Protein AF-A0A426RG51-F1 (afdb_monomer_lite)

Sequence (145 aa):
MEKRKGIGLIFTIIALVLGVIFYLKIDYPENFVGYFKKSYYGQFGPLAICLELLLAAIYLFVGHKKSNFALALFAFTALADIFFNLAGIFISGVPTFAMVLFFLCAIVSLWIAFSNAFNLGRITLLWAIISFILGNAIEFYFSYF

Secondary structure (DSSP, 8-state):
-HHHHHHHHHHHHHHHHHHHHHHTTPPPPSSGGGGGSHHHHGGGHHHHHHHHHHHHHHHHHHT-TTHHHHHHHHHHHHHHHHHHHHTTSS--SS-HHHHHHHHHHHHHHHHHHHHTTT-S-PPPHHHHHHHHHHHHHHHHHHHH-

Structure (mmCIF, N/CA/C/O backbone):
data_AF-A0A426RG51-F1
#
_entry.id   AF-A0A426RG51-F1
#
loop_
_atom_site.group_PDB
_atom_site.id
_atom_site.type_symbol
_atom_site.label_atom_id
_atom_site.label_alt_id
_atom_site.label_comp_id
_atom_site.label_asym_id
_atom_site.label_entity_id
_atom_site.label_seq_id
_atom_site.pdbx_PDB_ins_code
_atom_site.Cartn_x
_atom_site.Cartn_y
_atom_site.Cartn_z
_atom_site.occupancy
_atom_site.B_iso_or_equiv
_atom_site.auth_seq_id
_atom_site.auth_comp_id
_atom_site.auth_asym_id
_atom_site.auth_atom_id
_atom_site.pdbx_PDB_model_num
ATOM 1 N N . MET A 1 1 ? -12.520 12.166 15.656 1.00 68.56 1 MET A N 1
ATOM 2 C CA . MET A 1 1 ? -13.002 12.306 14.262 1.00 68.56 1 MET A CA 1
ATOM 3 C C . MET A 1 1 ? -12.006 13.073 13.394 1.00 68.56 1 MET A C 1
ATOM 5 O O . MET A 1 1 ? -11.659 12.581 12.328 1.00 68.56 1 MET A O 1
ATOM 9 N N . GLU A 1 2 ? -11.486 14.211 13.864 1.00 85.06 2 GLU A N 1
ATOM 10 C CA . GLU A 1 2 ? -10.496 15.014 13.123 1.00 85.06 2 GLU A CA 1
ATOM 11 C C . GLU A 1 2 ? -9.181 14.277 12.860 1.00 85.06 2 GLU A C 1
ATOM 13 O O . GLU A 1 2 ? -8.748 14.222 11.717 1.00 85.06 2 GLU A O 1
ATOM 18 N N . LYS A 1 3 ? -8.610 13.595 13.865 1.00 92.00 3 LYS A N 1
ATOM 19 C CA . LYS A 1 3 ? -7.378 12.796 13.694 1.00 92.00 3 LYS A CA 1
ATOM 20 C C . LYS A 1 3 ? -7.496 11.742 12.585 1.00 92.00 3 LYS A C 1
ATOM 22 O O . LYS A 1 3 ? -6.603 11.615 11.760 1.00 92.00 3 LYS A O 1
ATOM 27 N N . ARG A 1 4 ? -8.627 11.027 12.532 1.00 94.75 4 ARG A N 1
ATOM 28 C CA . ARG A 1 4 ? -8.918 10.020 11.496 1.00 94.75 4 ARG A CA 1
ATOM 29 C C . ARG A 1 4 ? -8.916 10.643 10.100 1.00 94.75 4 ARG A C 1
ATOM 31 O O . ARG A 1 4 ? -8.257 10.133 9.202 1.00 94.75 4 ARG A O 1
ATOM 38 N N . LYS A 1 5 ? -9.655 11.746 9.932 1.00 95.56 5 LYS A N 1
ATOM 39 C CA . LYS A 1 5 ? -9.722 12.481 8.664 1.00 95.56 5 LYS A CA 1
ATOM 40 C C . LYS A 1 5 ? -8.360 13.059 8.278 1.00 95.56 5 LYS A C 1
ATOM 42 O O . LYS A 1 5 ? -8.003 12.981 7.113 1.00 95.56 5 LYS A O 1
ATOM 47 N N . GLY A 1 6 ? -7.589 13.559 9.243 1.00 97.12 6 GLY A N 1
ATOM 48 C CA . GLY A 1 6 ? -6.227 14.045 9.029 1.00 97.12 6 GLY A CA 1
ATOM 49 C C . GLY A 1 6 ? -5.298 12.957 8.493 1.00 97.12 6 GLY A C 1
ATOM 50 O O . GLY A 1 6 ? -4.673 13.158 7.460 1.00 97.12 6 GLY A O 1
ATOM 51 N N . ILE A 1 7 ? -5.271 11.777 9.125 1.00 97.19 7 ILE A N 1
ATOM 52 C CA . ILE A 1 7 ? -4.466 10.638 8.644 1.00 97.19 7 ILE A CA 1
ATOM 53 C C . ILE A 1 7 ? -4.932 10.195 7.254 1.00 97.19 7 ILE A C 1
ATOM 55 O O . ILE A 1 7 ? -4.106 10.033 6.362 1.00 97.19 7 ILE A O 1
ATOM 59 N N . GLY A 1 8 ? -6.246 10.055 7.042 1.00 97.25 8 GLY A N 1
ATOM 60 C CA . GLY A 1 8 ? -6.791 9.709 5.728 1.00 97.25 8 GLY A CA 1
ATOM 61 C C . GLY A 1 8 ? -6.407 10.724 4.645 1.00 97.25 8 GLY A C 1
ATOM 62 O O . GLY A 1 8 ? -6.037 10.335 3.543 1.00 97.25 8 GLY A O 1
ATOM 63 N N . LEU A 1 9 ? -6.420 12.022 4.958 1.00 98.12 9 LEU A N 1
ATOM 64 C CA . LEU A 1 9 ? -6.006 13.071 4.025 1.00 98.12 9 LEU A CA 1
ATOM 65 C C . LEU A 1 9 ? -4.507 12.985 3.710 1.00 98.12 9 LEU A C 1
ATOM 67 O O . LEU A 1 9 ? -4.133 13.023 2.542 1.00 98.12 9 LEU A O 1
ATOM 71 N N . ILE A 1 10 ? -3.660 12.814 4.729 1.00 98.31 10 ILE A N 1
ATOM 72 C CA . ILE A 1 10 ? -2.208 12.658 4.557 1.00 98.31 10 ILE A CA 1
ATOM 73 C C . ILE A 1 10 ? -1.903 11.444 3.673 1.00 98.31 10 ILE A C 1
ATOM 75 O O . ILE A 1 10 ? -1.166 11.569 2.699 1.00 98.31 10 ILE A O 1
ATOM 79 N N . PHE A 1 11 ? -2.507 10.289 3.959 1.00 98.44 11 PHE A N 1
ATOM 80 C CA . PHE A 1 11 ? -2.313 9.076 3.159 1.00 98.44 11 PHE A CA 1
ATOM 81 C C . PHE A 1 11 ? -2.802 9.250 1.721 1.00 98.44 11 PHE A C 1
ATOM 83 O O . PHE A 1 11 ? -2.138 8.793 0.796 1.00 98.44 11 PHE A O 1
ATOM 90 N N . THR A 1 12 ? -3.916 9.960 1.523 1.00 98.56 12 THR A N 1
ATOM 91 C CA . THR A 1 12 ? -4.431 10.286 0.185 1.00 98.56 12 THR A CA 1
ATOM 92 C C . THR A 1 12 ? -3.419 11.118 -0.600 1.00 98.56 12 THR A C 1
ATOM 94 O O . THR A 1 12 ? -3.113 10.789 -1.742 1.00 98.56 12 THR A O 1
ATOM 97 N N . ILE A 1 13 ? -2.859 12.166 0.012 1.00 98.44 13 ILE A N 1
ATOM 98 C CA . ILE A 1 13 ? -1.854 13.022 -0.632 1.00 98.44 13 ILE A CA 1
ATOM 99 C C . ILE A 1 13 ? -0.610 12.205 -0.996 1.00 98.44 13 ILE A C 1
ATOM 101 O O . ILE A 1 13 ? -0.144 12.289 -2.129 1.00 98.44 13 ILE A O 1
ATOM 105 N N . ILE A 1 14 ? -0.107 11.383 -0.070 1.00 98.25 14 ILE A N 1
ATOM 106 C CA . ILE A 1 14 ? 1.054 10.514 -0.309 1.00 98.25 14 ILE A CA 1
ATOM 107 C C . ILE A 1 14 ? 0.794 9.573 -1.490 1.00 98.25 14 ILE A C 1
ATOM 109 O O . ILE A 1 14 ? 1.608 9.509 -2.411 1.00 98.25 14 ILE A O 1
ATOM 113 N N . ALA A 1 15 ? -0.349 8.884 -1.488 1.00 98.31 15 ALA A N 1
ATOM 114 C CA . ALA A 1 15 ? -0.719 7.941 -2.536 1.00 98.31 15 ALA A CA 1
ATOM 115 C C . ALA A 1 15 ? -0.836 8.608 -3.912 1.00 98.31 15 ALA A C 1
ATOM 117 O O . ALA A 1 15 ? -0.366 8.053 -4.901 1.00 98.31 15 ALA A O 1
ATOM 118 N N . LEU A 1 16 ? -1.429 9.804 -3.984 1.00 98.38 16 LEU A N 1
ATOM 119 C CA . LEU A 1 16 ? -1.572 10.541 -5.240 1.00 98.38 16 LEU A CA 1
ATOM 120 C C . LEU A 1 16 ? -0.226 11.046 -5.761 1.00 98.38 16 LEU A C 1
ATOM 122 O O . LEU A 1 16 ? 0.071 10.867 -6.937 1.00 98.38 16 LEU A O 1
ATOM 126 N N . VAL A 1 17 ? 0.600 11.646 -4.900 1.00 98.12 17 VAL A N 1
ATOM 127 C CA . VAL A 1 17 ? 1.911 12.173 -5.303 1.00 98.12 17 VAL A CA 1
ATOM 128 C C . VAL A 1 17 ? 2.814 11.045 -5.798 1.00 98.12 17 VAL A C 1
ATOM 130 O O . VAL A 1 17 ? 3.344 11.130 -6.904 1.00 98.12 17 VAL A O 1
ATOM 133 N N . LEU A 1 18 ? 2.955 9.966 -5.021 1.00 97.75 18 LEU A N 1
ATOM 134 C CA . LEU A 1 18 ? 3.758 8.814 -5.432 1.00 97.75 18 LEU A CA 1
ATOM 135 C C . LEU A 1 18 ? 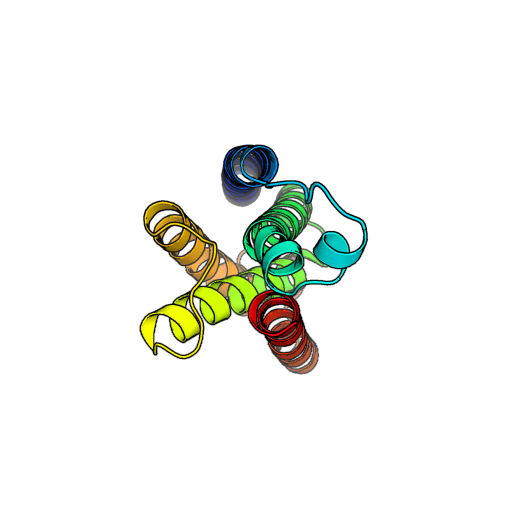3.152 8.101 -6.643 1.00 97.75 18 LEU A C 1
ATOM 137 O O . LEU A 1 18 ? 3.882 7.728 -7.554 1.00 97.75 18 LEU A O 1
ATOM 141 N N . GLY A 1 19 ? 1.825 7.963 -6.691 1.00 97.62 19 GLY A N 1
ATOM 142 C CA . GLY A 1 19 ? 1.115 7.365 -7.818 1.00 97.62 19 GLY A CA 1
ATOM 143 C C . GLY A 1 19 ? 1.386 8.101 -9.127 1.00 97.62 19 GLY A C 1
ATOM 144 O O . GLY A 1 19 ? 1.735 7.468 -10.116 1.00 97.62 19 GLY A O 1
ATOM 145 N N . VAL A 1 20 ? 1.321 9.435 -9.128 1.00 97.81 20 VAL A N 1
ATOM 146 C CA . VAL A 1 20 ? 1.675 10.244 -10.305 1.00 97.81 20 VAL A CA 1
ATOM 147 C C . VAL A 1 20 ? 3.148 10.063 -10.673 1.00 97.81 20 VAL A C 1
ATOM 149 O O . VAL A 1 20 ? 3.453 9.855 -11.844 1.00 97.81 20 VAL A O 1
ATOM 152 N N . ILE A 1 21 ? 4.062 10.088 -9.697 1.00 96.81 21 ILE A N 1
ATOM 153 C CA . ILE A 1 21 ? 5.499 9.890 -9.953 1.00 96.81 21 ILE A CA 1
ATOM 154 C C . ILE A 1 21 ? 5.764 8.529 -10.609 1.00 96.81 21 ILE A C 1
ATOM 156 O O . ILE A 1 21 ? 6.528 8.461 -11.569 1.00 96.81 21 ILE A O 1
ATOM 160 N N . PHE A 1 22 ? 5.152 7.453 -10.114 1.00 96.25 22 PHE A N 1
ATOM 161 C CA . PHE A 1 22 ? 5.337 6.114 -10.675 1.00 96.25 22 PHE A CA 1
ATOM 162 C C . PHE A 1 22 ? 4.655 5.953 -12.029 1.00 96.25 22 PHE A C 1
ATOM 164 O O . PHE A 1 22 ? 5.240 5.361 -12.928 1.00 96.25 22 PHE A O 1
ATOM 171 N N . TYR A 1 23 ? 3.475 6.545 -12.214 1.00 96.00 23 TYR A N 1
ATOM 172 C CA . TYR A 1 23 ? 2.778 6.542 -13.497 1.00 96.00 23 TYR A CA 1
ATOM 173 C C . TYR A 1 23 ? 3.600 7.215 -14.601 1.00 96.00 23 TYR A C 1
ATOM 175 O O . TYR A 1 23 ? 3.709 6.691 -15.705 1.00 96.00 23 TYR A O 1
ATOM 183 N N . LEU A 1 24 ? 4.230 8.352 -14.294 1.00 95.88 24 LEU A N 1
ATOM 184 C CA . LEU A 1 24 ? 5.079 9.076 -15.243 1.00 95.88 24 LEU A CA 1
ATOM 185 C C . LEU A 1 24 ? 6.404 8.364 -15.555 1.00 95.88 24 LEU A C 1
ATOM 187 O O . LEU A 1 24 ? 7.084 8.758 -16.497 1.00 95.88 24 LEU A O 1
ATOM 191 N N . LYS A 1 25 ? 6.779 7.346 -14.774 1.00 93.31 25 LYS A N 1
ATOM 192 C CA . LYS A 1 25 ? 7.982 6.531 -14.988 1.00 93.31 25 LYS A CA 1
ATOM 193 C C . LYS A 1 25 ? 7.728 5.252 -15.787 1.00 93.31 25 LYS A C 1
ATOM 195 O O . LYS A 1 25 ? 8.671 4.493 -15.973 1.00 93.31 25 LYS A O 1
ATOM 200 N N . ILE A 1 26 ? 6.492 4.988 -16.214 1.00 93.12 26 ILE A N 1
ATOM 201 C CA . ILE A 1 26 ? 6.200 3.795 -17.013 1.00 93.12 26 ILE A CA 1
ATOM 202 C C . ILE A 1 26 ? 6.850 3.934 -18.390 1.00 93.12 26 ILE A C 1
ATOM 204 O O . ILE A 1 26 ? 6.497 4.823 -19.166 1.00 93.12 26 ILE A O 1
ATOM 208 N N . ASP A 1 27 ? 7.731 2.993 -18.708 1.00 92.75 27 ASP A N 1
ATOM 209 C CA . ASP A 1 27 ? 8.333 2.826 -20.022 1.00 92.75 27 ASP A CA 1
ATOM 210 C C . ASP A 1 27 ? 7.484 1.873 -20.869 1.00 92.75 27 ASP A C 1
ATOM 212 O O . ASP A 1 27 ? 7.323 0.685 -20.557 1.00 92.75 27 ASP A O 1
ATOM 216 N N . TYR A 1 28 ? 6.940 2.401 -21.965 1.00 92.50 28 TYR A N 1
ATOM 217 C CA . TYR A 1 28 ? 6.092 1.647 -22.884 1.00 92.50 28 TYR A CA 1
ATOM 218 C C . TYR A 1 28 ? 6.935 0.883 -23.913 1.00 92.50 28 TYR A C 1
ATOM 220 O O . TYR A 1 28 ? 7.807 1.477 -24.550 1.00 92.50 28 TYR A O 1
ATOM 228 N N . PRO A 1 29 ? 6.675 -0.418 -24.131 1.00 92.31 29 PRO A N 1
ATOM 229 C CA . PRO A 1 29 ? 7.416 -1.193 -25.110 1.00 92.31 29 PRO A CA 1
ATOM 230 C C . PRO A 1 29 ? 7.138 -0.736 -26.545 1.00 92.31 29 PRO A C 1
ATOM 232 O O . PRO A 1 29 ? 5.988 -0.539 -26.938 1.00 92.31 29 PRO A O 1
ATOM 235 N N . GLU A 1 30 ? 8.192 -0.673 -27.360 1.00 91.38 30 GLU A N 1
ATOM 236 C CA . GLU A 1 30 ? 8.094 -0.333 -28.788 1.00 91.38 30 GLU A CA 1
ATOM 237 C C . GLU A 1 30 ? 7.478 -1.459 -29.638 1.00 91.38 30 GLU A C 1
ATOM 239 O O . GLU A 1 30 ? 7.004 -1.221 -30.747 1.00 91.38 30 GLU A O 1
ATOM 244 N N . ASN A 1 31 ? 7.475 -2.701 -29.139 1.00 93.31 31 ASN A N 1
ATOM 245 C CA . ASN A 1 31 ? 6.964 -3.866 -29.858 1.00 93.31 31 ASN A CA 1
ATOM 246 C C . ASN A 1 31 ? 5.936 -4.664 -29.044 1.00 93.31 31 ASN A C 1
ATOM 248 O O . ASN A 1 31 ? 5.941 -4.666 -27.814 1.00 93.31 31 ASN A O 1
ATOM 252 N N . PHE A 1 32 ? 5.069 -5.398 -29.747 1.00 90.94 32 PHE A N 1
ATOM 253 C CA . PHE A 1 32 ? 3.977 -6.166 -29.135 1.00 90.94 32 PHE A CA 1
ATOM 254 C C . PHE A 1 32 ? 4.471 -7.198 -28.110 1.00 90.94 32 PHE A C 1
ATOM 256 O O . PHE A 1 32 ? 3.895 -7.332 -27.037 1.00 90.94 32 PHE A O 1
ATOM 263 N N . VAL A 1 33 ? 5.582 -7.883 -28.402 1.00 91.44 33 VAL A N 1
ATOM 264 C CA . VAL A 1 33 ? 6.179 -8.886 -27.500 1.00 91.44 33 VAL A CA 1
ATOM 265 C C . VAL A 1 33 ? 6.597 -8.265 -26.164 1.00 91.44 33 VAL A C 1
ATOM 267 O O . VAL A 1 33 ? 6.519 -8.921 -25.129 1.00 91.44 33 VAL A O 1
ATOM 270 N N . GLY A 1 34 ? 7.020 -6.999 -26.163 1.00 88.94 34 GLY A N 1
ATOM 271 C CA . GLY A 1 34 ? 7.440 -6.297 -24.958 1.00 88.94 34 GLY A CA 1
ATOM 272 C C . GLY A 1 34 ? 6.333 -6.126 -23.916 1.00 88.94 34 GLY A C 1
ATOM 273 O O . GLY A 1 34 ? 6.640 -6.147 -22.728 1.00 88.94 34 GLY A O 1
ATOM 274 N N . TYR A 1 35 ? 5.063 -6.058 -24.331 1.00 88.94 35 TYR A N 1
ATOM 275 C CA . TYR A 1 35 ? 3.918 -5.974 -23.412 1.00 88.94 35 TYR A CA 1
ATOM 276 C C . TYR A 1 35 ? 3.711 -7.249 -22.590 1.00 88.94 35 TYR A C 1
ATOM 278 O O . TYR A 1 35 ? 3.096 -7.193 -21.535 1.00 88.94 35 TYR A O 1
ATOM 286 N N . PHE A 1 36 ? 4.252 -8.385 -23.041 1.00 88.69 36 PHE A N 1
ATOM 287 C CA . PHE A 1 36 ? 4.157 -9.672 -22.345 1.00 88.69 36 PHE A CA 1
ATOM 288 C C . PHE A 1 36 ? 5.397 -9.987 -21.502 1.00 88.69 36 PHE A C 1
ATOM 290 O O . PHE A 1 36 ? 5.548 -11.106 -21.013 1.00 88.69 36 PHE A O 1
ATOM 297 N N . LYS A 1 37 ? 6.324 -9.032 -21.351 1.00 88.56 37 LYS A N 1
ATOM 298 C CA . LYS A 1 37 ? 7.521 -9.219 -20.531 1.00 88.56 37 LYS A CA 1
ATOM 299 C C . LYS A 1 37 ? 7.250 -8.839 -19.083 1.00 88.56 37 LYS A C 1
ATOM 301 O O . LYS A 1 37 ? 6.712 -7.771 -18.804 1.00 88.56 37 LYS A O 1
ATOM 306 N N . LYS A 1 38 ? 7.806 -9.632 -18.171 1.00 85.62 38 LYS A N 1
ATOM 307 C CA . LYS A 1 38 ? 7.889 -9.327 -16.739 1.00 85.62 38 LYS A CA 1
ATOM 308 C C . LYS A 1 38 ? 8.380 -7.914 -16.435 1.00 85.62 38 LYS A C 1
ATOM 310 O O . LYS A 1 38 ? 7.834 -7.218 -15.590 1.00 85.62 38 LYS A O 1
ATOM 315 N N . SER A 1 39 ? 9.400 -7.455 -17.160 1.00 87.56 39 SER A N 1
ATOM 316 C CA . SER A 1 39 ? 9.960 -6.111 -16.982 1.00 87.56 39 SER A CA 1
ATOM 317 C C . SER A 1 39 ? 8.960 -4.986 -17.261 1.00 87.56 39 SER A C 1
ATOM 319 O O . SER A 1 39 ? 9.184 -3.862 -16.829 1.00 87.56 39 SER A O 1
ATOM 321 N N . TYR A 1 40 ? 7.890 -5.256 -18.012 1.00 89.62 40 TYR A N 1
ATOM 322 C CA . TYR A 1 40 ? 6.807 -4.306 -18.228 1.00 89.62 40 TYR A CA 1
ATOM 323 C C . TYR A 1 40 ? 5.796 -4.354 -17.076 1.00 89.62 40 TYR A C 1
ATOM 325 O O . TYR A 1 40 ? 5.504 -3.320 -16.480 1.00 89.62 40 TYR A O 1
ATOM 333 N N . TYR A 1 41 ? 5.330 -5.547 -16.692 1.00 88.75 41 TYR A N 1
ATOM 334 C CA . TYR A 1 41 ? 4.362 -5.703 -15.600 1.00 88.75 41 TYR A CA 1
ATOM 335 C C . TYR A 1 41 ? 4.904 -5.268 -14.234 1.00 88.75 41 TYR A C 1
ATOM 337 O O . TYR A 1 41 ? 4.188 -4.609 -13.481 1.00 88.75 41 TYR A O 1
ATOM 345 N N . GLY A 1 42 ? 6.178 -5.529 -13.938 1.00 88.81 42 GLY A N 1
ATOM 346 C CA . GLY A 1 42 ? 6.785 -5.133 -12.664 1.00 88.81 42 GLY A CA 1
ATOM 347 C C . GLY A 1 42 ? 6.801 -3.623 -12.408 1.00 88.81 42 GLY A C 1
ATOM 348 O O . GLY A 1 42 ? 6.817 -3.193 -11.256 1.00 88.81 42 GLY A O 1
ATOM 349 N N . GLN A 1 43 ? 6.689 -2.794 -13.454 1.00 92.12 43 GLN A N 1
ATOM 350 C CA . GLN A 1 43 ? 6.587 -1.334 -13.312 1.00 92.12 43 GLN A CA 1
ATOM 351 C C . GLN A 1 43 ? 5.282 -0.897 -12.626 1.00 92.12 43 GLN A C 1
ATOM 353 O O . GLN A 1 43 ? 5.211 0.194 -12.060 1.00 92.12 43 GLN A O 1
ATOM 358 N N . PHE A 1 44 ? 4.252 -1.748 -12.643 1.00 92.94 44 PHE A N 1
ATOM 359 C CA . PHE A 1 44 ? 2.953 -1.468 -12.035 1.00 92.94 44 PHE A CA 1
ATOM 360 C C . PHE A 1 44 ? 2.874 -1.858 -10.552 1.00 92.94 44 PHE A C 1
ATOM 362 O O . PHE A 1 44 ? 1.936 -1.432 -9.881 1.00 92.94 44 PHE A O 1
ATOM 369 N N . GLY A 1 45 ? 3.853 -2.589 -10.007 1.00 93.25 45 GLY A N 1
ATOM 370 C CA . GLY A 1 45 ? 3.905 -2.935 -8.578 1.00 93.25 45 GLY A CA 1
ATOM 371 C C . GLY A 1 45 ? 3.839 -1.707 -7.656 1.00 93.25 45 GLY A C 1
ATOM 372 O O . GLY A 1 45 ? 2.914 -1.602 -6.845 1.00 93.25 45 GLY A O 1
ATOM 373 N N . PRO A 1 46 ? 4.715 -0.697 -7.842 1.00 95.12 46 PRO A N 1
ATOM 374 C CA . PRO A 1 46 ? 4.648 0.555 -7.085 1.00 95.12 46 PRO A CA 1
ATOM 375 C C . PRO A 1 46 ? 3.291 1.273 -7.199 1.00 95.12 46 PRO A C 1
ATOM 377 O O . PRO A 1 46 ? 2.813 1.872 -6.235 1.00 95.12 46 PRO A O 1
ATOM 380 N N . LEU A 1 47 ? 2.640 1.198 -8.366 1.00 95.94 47 LEU A N 1
ATOM 381 C CA . LEU A 1 47 ? 1.309 1.773 -8.581 1.00 95.94 47 LEU A CA 1
ATOM 382 C C . LEU A 1 47 ? 0.212 1.012 -7.840 1.00 95.94 47 LEU A C 1
ATOM 384 O O . LEU A 1 47 ? -0.703 1.645 -7.311 1.00 95.94 47 LEU A O 1
ATOM 388 N N . ALA A 1 48 ? 0.303 -0.315 -7.774 1.00 96.19 48 ALA A N 1
ATOM 389 C CA . ALA A 1 48 ? -0.627 -1.134 -7.010 1.00 96.19 48 ALA A CA 1
ATOM 390 C C . ALA A 1 48 ? -0.585 -0.762 -5.520 1.00 96.19 48 ALA A C 1
ATOM 392 O O . ALA A 1 48 ? -1.635 -0.504 -4.932 1.00 96.19 48 ALA A O 1
ATOM 393 N N . ILE A 1 49 ? 0.613 -0.598 -4.945 1.00 97.06 49 ILE A N 1
ATOM 394 C CA . ILE A 1 49 ? 0.790 -0.145 -3.555 1.00 97.06 49 ILE A CA 1
ATOM 395 C C . ILE A 1 49 ? 0.168 1.249 -3.344 1.00 97.06 49 ILE A C 1
ATOM 397 O O . ILE A 1 49 ? -0.549 1.474 -2.363 1.00 97.06 49 ILE A O 1
ATOM 401 N N . CYS A 1 50 ? 0.376 2.189 -4.278 1.00 98.06 50 CYS A N 1
ATOM 402 C CA . CYS A 1 50 ? -0.273 3.506 -4.233 1.00 98.06 50 CYS A CA 1
ATOM 403 C C . CYS A 1 50 ? -1.803 3.403 -4.261 1.00 98.06 50 CYS A C 1
ATOM 405 O O . CYS A 1 50 ? -2.481 4.108 -3.511 1.00 98.06 50 CYS A O 1
ATOM 407 N N . LEU A 1 51 ? -2.360 2.542 -5.114 1.00 97.88 51 LEU A N 1
ATOM 408 C CA . LEU A 1 51 ? -3.804 2.361 -5.236 1.00 97.88 51 LEU A CA 1
ATOM 409 C C . LEU A 1 51 ? -4.406 1.769 -3.957 1.00 97.88 51 LEU A C 1
ATOM 411 O O . LEU A 1 51 ? -5.444 2.241 -3.490 1.00 97.88 51 LEU A O 1
ATOM 415 N N . GLU A 1 52 ? -3.746 0.780 -3.357 1.00 98.12 52 GLU A N 1
ATOM 416 C CA . GLU A 1 52 ? -4.154 0.212 -2.073 1.00 98.12 52 GLU A CA 1
ATOM 417 C C . GLU A 1 52 ? -4.147 1.265 -0.962 1.00 98.12 52 GLU A C 1
ATOM 419 O O . GLU A 1 52 ? -5.139 1.392 -0.235 1.00 98.12 52 GLU A O 1
ATOM 424 N N . LEU A 1 53 ? -3.083 2.075 -0.873 1.00 98.56 53 LEU A N 1
ATOM 425 C CA . LEU A 1 53 ? -3.005 3.181 0.082 1.00 98.56 53 LEU A CA 1
ATOM 426 C C . LEU A 1 53 ? -4.128 4.194 -0.148 1.00 98.56 53 LEU A C 1
ATOM 428 O O . LEU A 1 53 ? -4.768 4.619 0.810 1.00 98.56 53 LEU A O 1
ATOM 432 N N . LEU A 1 54 ? -4.401 4.559 -1.403 1.00 98.50 54 LEU A N 1
ATOM 433 C CA . LEU A 1 54 ? -5.449 5.512 -1.759 1.00 98.50 54 LEU A CA 1
ATOM 434 C C . LEU A 1 54 ? -6.833 5.011 -1.328 1.00 98.50 54 LEU A C 1
ATOM 436 O O . LEU A 1 54 ? -7.587 5.738 -0.678 1.00 98.50 54 LEU A O 1
ATOM 440 N N . LEU A 1 55 ? -7.167 3.759 -1.642 1.00 97.94 55 LEU A N 1
ATOM 441 C CA . LEU A 1 55 ? -8.447 3.160 -1.259 1.00 97.94 55 LEU A CA 1
ATOM 442 C C . LEU A 1 55 ? -8.579 3.043 0.263 1.00 97.94 55 LEU A C 1
ATOM 444 O O . LEU A 1 55 ? -9.627 3.380 0.825 1.00 97.94 55 LEU A O 1
ATOM 448 N N . ALA A 1 56 ? -7.514 2.616 0.944 1.00 97.69 56 ALA A N 1
ATOM 449 C CA . ALA A 1 56 ? -7.475 2.554 2.399 1.00 97.69 56 ALA A CA 1
ATOM 450 C C . ALA A 1 56 ? -7.657 3.943 3.033 1.00 97.69 56 ALA A C 1
ATOM 452 O O . ALA A 1 56 ? -8.431 4.096 3.981 1.00 97.69 56 ALA A O 1
ATOM 453 N N . ALA A 1 57 ? -7.011 4.965 2.471 1.00 97.81 57 ALA A N 1
ATOM 454 C CA . ALA A 1 57 ? -7.087 6.350 2.913 1.00 97.81 57 ALA A CA 1
ATOM 455 C C . ALA A 1 57 ? -8.491 6.945 2.745 1.00 97.81 57 ALA A C 1
ATOM 457 O O . ALA A 1 57 ? -9.018 7.552 3.681 1.00 97.81 57 ALA A O 1
ATOM 458 N N . ILE A 1 58 ? -9.136 6.714 1.597 1.00 97.56 58 ILE A N 1
ATOM 459 C CA . ILE A 1 58 ? -10.513 7.154 1.330 1.00 97.56 58 ILE A CA 1
ATOM 460 C C . ILE A 1 58 ? -11.483 6.484 2.308 1.00 97.56 58 ILE A C 1
ATOM 462 O O . ILE A 1 58 ? -12.306 7.161 2.934 1.00 97.56 58 ILE A O 1
ATOM 466 N N . TYR A 1 59 ? -11.367 5.166 2.507 1.00 96.75 59 TYR A N 1
ATOM 467 C CA . TYR A 1 59 ? -12.189 4.461 3.491 1.00 96.75 59 TYR A CA 1
ATOM 468 C C . TYR A 1 59 ? -11.961 4.975 4.911 1.00 96.75 59 TYR A C 1
ATOM 470 O O . TYR A 1 59 ? -12.934 5.144 5.651 1.00 96.75 59 TYR A O 1
ATOM 478 N N . LEU A 1 60 ? -10.719 5.281 5.284 1.00 96.94 60 LEU A N 1
ATOM 479 C CA . LEU A 1 60 ? -10.398 5.859 6.585 1.00 96.94 60 LEU A CA 1
ATOM 480 C C . LEU A 1 60 ? -11.011 7.256 6.747 1.00 96.94 60 LEU A C 1
ATOM 482 O O . LEU A 1 60 ? -11.610 7.559 7.782 1.00 96.94 60 LEU A O 1
ATOM 486 N N . PHE A 1 61 ? -10.926 8.097 5.717 1.00 96.38 61 PHE A N 1
ATOM 487 C CA . PHE A 1 61 ? -11.458 9.457 5.725 1.00 96.38 61 PHE A CA 1
ATOM 488 C C . PHE A 1 61 ? -12.980 9.468 5.938 1.00 96.38 61 PHE A C 1
ATOM 490 O O . PHE A 1 61 ? -13.486 10.078 6.894 1.00 96.38 61 PHE A O 1
ATOM 497 N N . VAL A 1 62 ? -13.704 8.711 5.106 1.00 95.38 62 VAL A N 1
ATOM 498 C CA . VAL A 1 62 ? -15.169 8.576 5.180 1.00 95.38 62 VAL A CA 1
ATOM 499 C C . VAL A 1 62 ? -15.595 7.823 6.448 1.00 95.38 62 VAL A C 1
ATOM 501 O O . VAL A 1 62 ? -16.672 8.069 6.986 1.00 95.38 62 VAL A O 1
ATOM 504 N N . GLY A 1 63 ? -14.720 6.986 7.013 1.00 93.94 63 GLY A N 1
ATOM 505 C CA . GLY A 1 63 ? -15.030 6.156 8.177 1.00 93.94 63 GLY A CA 1
ATOM 506 C C . GLY A 1 63 ? -15.809 4.904 7.798 1.00 93.94 63 GLY A C 1
ATOM 507 O O . GLY A 1 63 ? -16.743 4.514 8.492 1.00 93.94 63 GLY A O 1
ATOM 508 N N . HIS A 1 64 ? -15.456 4.298 6.670 1.00 94.31 64 HIS A N 1
ATOM 509 C CA . HIS A 1 64 ? -16.121 3.114 6.157 1.00 94.31 64 HIS A CA 1
ATOM 510 C C . HIS A 1 64 ? -15.687 1.850 6.917 1.00 94.31 64 HIS A C 1
ATOM 512 O O . HIS A 1 64 ? -14.518 1.687 7.267 1.00 94.31 64 HIS A O 1
ATOM 518 N N . LYS A 1 65 ? -16.607 0.890 7.089 1.00 91.62 65 LYS A N 1
ATOM 519 C CA . LYS A 1 65 ? -16.361 -0.363 7.833 1.00 91.62 65 LYS A CA 1
ATOM 520 C C . LYS A 1 65 ? -15.249 -1.255 7.265 1.00 91.62 65 LYS A C 1
ATOM 522 O O . LYS A 1 65 ? -14.697 -2.098 7.958 1.00 91.62 65 LYS A O 1
ATOM 527 N N . LYS A 1 66 ? -14.916 -1.075 5.982 1.00 92.94 66 LYS A N 1
ATOM 528 C CA . LYS A 1 66 ? -13.822 -1.798 5.307 1.00 92.94 66 LYS A CA 1
ATOM 529 C C . LYS A 1 66 ? -12.441 -1.169 5.543 1.00 92.94 66 LYS A C 1
ATOM 531 O O . LYS A 1 66 ? -11.457 -1.711 5.055 1.00 92.94 66 LYS A O 1
ATOM 536 N N . SER A 1 67 ? -12.354 -0.051 6.271 1.00 94.81 67 SER A N 1
ATOM 537 C CA . SER A 1 67 ? -11.099 0.689 6.456 1.00 94.81 67 SER A CA 1
ATOM 538 C C . SER A 1 67 ? -10.001 -0.170 7.078 1.00 94.81 67 SER A C 1
ATOM 540 O O . SER A 1 67 ? -8.893 -0.174 6.560 1.00 94.81 67 SER A O 1
ATOM 542 N N . ASN A 1 68 ? -10.298 -0.922 8.142 1.00 95.25 68 ASN A N 1
ATOM 543 C CA . ASN A 1 68 ? -9.283 -1.725 8.829 1.00 95.25 68 ASN A CA 1
ATOM 544 C C . ASN A 1 68 ? -8.737 -2.847 7.933 1.00 95.25 68 ASN A C 1
ATOM 546 O O . ASN A 1 68 ? -7.537 -3.092 7.929 1.00 95.25 68 ASN A O 1
ATOM 550 N N . PHE A 1 69 ? -9.596 -3.480 7.127 1.00 95.88 69 PHE A N 1
ATOM 551 C CA . PHE A 1 69 ? -9.165 -4.482 6.151 1.00 95.88 69 PHE A CA 1
ATOM 552 C C . PHE A 1 69 ? -8.279 -3.875 5.058 1.00 95.88 69 PHE A C 1
ATOM 554 O O . PHE A 1 69 ? -7.210 -4.404 4.782 1.00 95.88 69 PHE A O 1
ATOM 561 N N . ALA A 1 70 ? -8.693 -2.751 4.465 1.00 96.94 70 ALA A N 1
ATOM 562 C CA . ALA A 1 70 ? -7.927 -2.102 3.401 1.00 96.94 70 ALA A CA 1
ATOM 563 C C . ALA A 1 70 ? -6.563 -1.585 3.892 1.00 96.94 70 ALA A C 1
ATOM 565 O O . ALA A 1 70 ? -5.569 -1.732 3.192 1.00 96.94 70 ALA A O 1
ATOM 566 N N . LEU A 1 71 ? -6.505 -1.036 5.111 1.00 97.75 71 LEU A N 1
ATOM 567 C CA . LEU A 1 71 ? -5.255 -0.612 5.749 1.00 97.75 71 LEU A CA 1
ATOM 568 C C . LEU A 1 71 ? -4.316 -1.796 6.010 1.00 97.75 71 LEU A C 1
ATOM 570 O O . LEU A 1 71 ? -3.117 -1.678 5.778 1.00 97.75 71 LEU A O 1
ATOM 574 N N . ALA A 1 72 ? -4.851 -2.930 6.475 1.00 97.38 72 ALA A N 1
ATOM 575 C CA . ALA A 1 72 ? -4.060 -4.141 6.676 1.00 97.38 72 ALA A CA 1
ATOM 576 C C . ALA A 1 72 ? -3.532 -4.703 5.348 1.00 97.38 72 ALA A C 1
ATOM 578 O O . ALA A 1 72 ? -2.357 -5.040 5.273 1.00 97.38 72 ALA A O 1
ATOM 579 N N . LEU A 1 73 ? -4.374 -4.752 4.307 1.00 97.62 73 LEU A N 1
ATOM 580 C CA . LEU A 1 73 ? -3.987 -5.190 2.963 1.00 97.62 73 LEU A CA 1
ATOM 581 C C . LEU A 1 73 ? -2.814 -4.358 2.435 1.00 97.62 73 LEU A C 1
ATOM 583 O O . LEU A 1 73 ? -1.748 -4.920 2.214 1.00 97.62 73 LEU A O 1
ATOM 587 N N . PHE A 1 74 ? -2.985 -3.032 2.368 1.00 98.31 74 PHE A N 1
ATOM 588 C CA . PHE A 1 74 ? -1.926 -2.097 1.975 1.00 98.31 74 PHE A CA 1
ATOM 589 C C . PHE A 1 74 ? -0.632 -2.337 2.759 1.00 98.31 74 PHE A C 1
ATOM 591 O O . PHE A 1 74 ? 0.451 -2.426 2.184 1.00 98.31 74 PHE A O 1
ATOM 598 N N . ALA A 1 75 ? -0.737 -2.436 4.087 1.00 98.00 75 ALA A N 1
ATOM 599 C CA . ALA A 1 75 ? 0.438 -2.579 4.925 1.00 98.00 75 ALA A CA 1
ATOM 600 C C . ALA A 1 75 ? 1.175 -3.895 4.667 1.00 98.00 75 ALA A C 1
ATOM 602 O O . ALA A 1 75 ? 2.401 -3.898 4.656 1.00 98.00 75 ALA A O 1
ATOM 603 N N . PHE A 1 76 ? 0.460 -5.001 4.451 1.00 97.81 76 PHE A N 1
ATOM 604 C CA . PHE A 1 76 ? 1.093 -6.278 4.140 1.00 97.81 76 PHE A CA 1
ATOM 605 C C . PHE A 1 76 ? 1.755 -6.276 2.764 1.00 97.81 76 PHE A C 1
ATOM 607 O O . PHE A 1 76 ? 2.882 -6.750 2.674 1.00 97.81 76 PHE A O 1
ATOM 614 N N . THR A 1 77 ? 1.124 -5.700 1.739 1.00 97.25 77 THR A N 1
ATOM 615 C CA . THR A 1 77 ? 1.732 -5.547 0.407 1.00 97.25 77 THR A CA 1
ATOM 616 C C . THR A 1 77 ? 3.010 -4.712 0.484 1.00 97.25 77 THR A C 1
ATOM 618 O O . THR A 1 77 ? 4.077 -5.166 0.083 1.00 97.25 77 THR A O 1
ATOM 621 N N . ALA A 1 78 ? 2.935 -3.519 1.085 1.00 97.31 78 ALA A N 1
ATOM 622 C CA . ALA A 1 78 ? 4.075 -2.612 1.194 1.00 97.31 78 ALA A CA 1
ATOM 623 C C . ALA A 1 78 ? 5.227 -3.207 2.018 1.00 97.31 78 ALA A C 1
ATOM 625 O O . ALA A 1 78 ? 6.393 -3.049 1.669 1.00 97.31 78 ALA A O 1
ATOM 626 N N . LEU A 1 79 ? 4.919 -3.890 3.125 1.00 97.12 79 LEU A N 1
ATOM 627 C CA . LEU A 1 79 ? 5.947 -4.545 3.931 1.00 97.12 79 LEU A CA 1
ATOM 628 C C . LEU A 1 79 ? 6.565 -5.741 3.205 1.00 97.12 79 LEU A C 1
ATOM 630 O O . LEU A 1 79 ? 7.766 -5.949 3.350 1.00 97.12 79 LEU A O 1
ATOM 634 N N . ALA A 1 80 ? 5.787 -6.502 2.433 1.00 94.88 80 ALA A N 1
ATOM 635 C CA . ALA A 1 80 ? 6.308 -7.604 1.631 1.00 94.88 80 ALA A CA 1
ATOM 636 C C . ALA A 1 80 ? 7.329 -7.105 0.597 1.00 94.88 80 ALA A C 1
ATOM 638 O O . ALA A 1 80 ? 8.446 -7.619 0.587 1.00 94.88 80 ALA A O 1
ATOM 639 N N . ASP A 1 81 ? 7.004 -6.056 -0.169 1.00 94.06 81 ASP A N 1
ATOM 640 C CA . ASP A 1 81 ? 7.933 -5.404 -1.111 1.00 94.06 81 ASP A CA 1
ATOM 641 C C . ASP A 1 81 ? 9.253 -5.015 -0.419 1.00 94.06 81 ASP A C 1
ATOM 643 O O . ASP A 1 81 ? 10.344 -5.425 -0.824 1.00 94.06 81 ASP A O 1
ATOM 647 N N . ILE A 1 82 ? 9.154 -4.300 0.708 1.00 95.06 82 ILE A N 1
ATOM 648 C CA . ILE A 1 82 ? 10.318 -3.827 1.467 1.00 95.06 82 ILE A CA 1
ATOM 649 C C . ILE A 1 82 ? 11.156 -4.998 1.992 1.00 95.06 82 ILE A C 1
ATOM 651 O O . ILE A 1 82 ? 12.381 -4.994 1.853 1.00 95.06 82 ILE A O 1
ATOM 655 N N . PHE A 1 83 ? 10.527 -6.002 2.609 1.00 94.62 83 PHE A N 1
ATOM 656 C CA . PHE A 1 83 ? 11.244 -7.133 3.191 1.00 94.62 83 PHE A CA 1
ATOM 657 C C . PHE A 1 83 ? 11.874 -8.028 2.128 1.00 94.62 83 PHE A C 1
ATOM 659 O O . PHE A 1 83 ? 13.010 -8.460 2.313 1.00 94.62 83 PHE A O 1
ATOM 666 N N . PHE A 1 84 ? 11.191 -8.286 1.013 1.00 92.06 84 PHE A N 1
ATOM 667 C CA . PHE A 1 84 ? 11.745 -9.087 -0.077 1.00 92.06 84 PHE A CA 1
ATOM 668 C C . PHE A 1 84 ? 12.905 -8.386 -0.772 1.00 92.06 84 PHE A C 1
ATOM 670 O O . PHE A 1 84 ? 13.901 -9.043 -1.081 1.00 92.06 84 P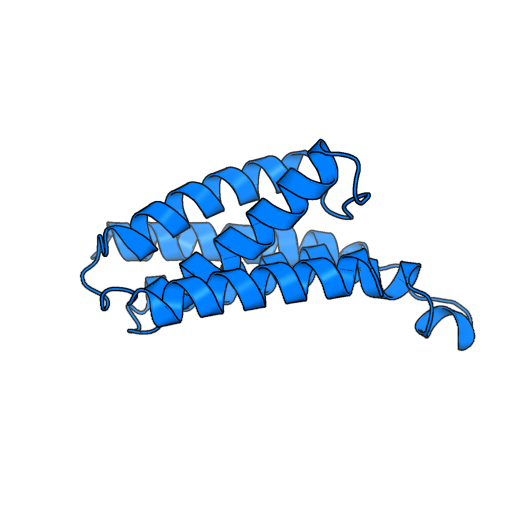HE A O 1
ATOM 677 N N . ASN A 1 85 ? 12.826 -7.065 -0.936 1.00 91.94 85 ASN A N 1
ATOM 678 C CA . ASN A 1 85 ? 13.937 -6.276 -1.446 1.00 91.94 85 ASN A CA 1
ATOM 679 C C . ASN A 1 85 ? 15.140 -6.294 -0.489 1.00 91.94 85 ASN A C 1
ATOM 681 O O . ASN A 1 85 ? 16.267 -6.537 -0.916 1.00 91.94 85 ASN A O 1
ATOM 685 N N . LEU A 1 86 ? 14.916 -6.113 0.819 1.00 91.69 86 LEU A N 1
ATOM 686 C CA . LEU A 1 86 ? 15.983 -6.172 1.829 1.00 91.69 86 LEU A CA 1
ATOM 687 C C . LEU A 1 86 ? 16.615 -7.566 1.954 1.00 91.69 86 LEU A C 1
ATOM 689 O O . LEU A 1 86 ? 17.815 -7.675 2.192 1.00 91.69 86 LEU A O 1
ATOM 693 N N . ALA A 1 87 ? 15.822 -8.625 1.794 1.00 91.50 87 ALA A N 1
ATOM 694 C CA . ALA A 1 87 ? 16.292 -10.007 1.822 1.00 91.50 87 ALA A CA 1
ATOM 695 C C . ALA A 1 87 ? 16.982 -10.445 0.514 1.00 91.50 87 ALA A C 1
ATOM 697 O O . ALA A 1 87 ? 17.497 -11.560 0.448 1.00 91.50 87 ALA A O 1
ATOM 698 N N . GLY A 1 88 ? 16.989 -9.598 -0.523 1.00 87.81 88 GLY A N 1
ATOM 699 C CA . GLY A 1 88 ? 17.579 -9.908 -1.827 1.00 87.81 88 GLY A CA 1
ATOM 700 C C . GLY A 1 88 ? 16.798 -10.947 -2.636 1.00 87.81 88 GLY A C 1
ATOM 701 O O . GLY A 1 88 ? 17.367 -11.583 -3.519 1.00 87.81 88 GLY A O 1
ATOM 702 N N . ILE A 1 89 ? 15.510 -11.142 -2.332 1.00 86.56 89 ILE A N 1
ATOM 703 C CA . ILE A 1 89 ? 14.646 -12.105 -3.031 1.00 86.56 89 ILE A CA 1
ATOM 704 C C . ILE A 1 89 ? 14.196 -11.526 -4.379 1.00 86.56 89 ILE A C 1
ATOM 706 O O . ILE A 1 89 ? 14.263 -12.213 -5.398 1.00 86.56 89 ILE A O 1
ATOM 710 N N . PHE A 1 90 ? 13.783 -10.255 -4.394 1.00 83.00 90 PHE A N 1
ATOM 711 C CA . PHE A 1 90 ? 13.368 -9.518 -5.591 1.00 83.00 90 PHE A CA 1
ATOM 712 C C . PHE A 1 90 ? 13.993 -8.123 -5.607 1.00 83.00 90 PHE A C 1
ATOM 714 O O . PHE A 1 90 ? 14.312 -7.573 -4.557 1.00 83.00 90 PHE A O 1
ATOM 721 N N . ILE A 1 91 ? 14.159 -7.544 -6.798 1.00 83.19 91 ILE A N 1
ATOM 722 C CA . ILE A 1 91 ? 14.544 -6.136 -6.945 1.00 83.19 91 ILE A CA 1
ATOM 723 C C . ILE A 1 91 ? 13.253 -5.336 -7.059 1.00 83.19 91 ILE A C 1
ATOM 725 O O . ILE A 1 91 ? 12.524 -5.489 -8.039 1.00 83.19 91 ILE A O 1
ATOM 729 N N . SER A 1 92 ? 12.978 -4.499 -6.065 1.00 83.81 92 SER A N 1
ATOM 730 C CA . SER A 1 92 ? 11.775 -3.673 -6.067 1.00 83.81 92 SER A CA 1
ATOM 731 C C . SER A 1 92 ? 11.876 -2.532 -7.083 1.00 83.81 92 SER A C 1
ATOM 733 O O . SER A 1 92 ? 12.916 -1.884 -7.228 1.00 83.81 92 SER A O 1
ATOM 735 N N . GLY A 1 93 ? 10.758 -2.245 -7.754 1.00 85.12 93 GLY A N 1
ATOM 736 C CA . GLY A 1 93 ? 10.591 -1.038 -8.568 1.00 85.12 93 GLY A CA 1
ATOM 737 C C . GLY A 1 93 ? 10.382 0.238 -7.740 1.00 85.12 93 GLY A C 1
ATOM 738 O O . GLY A 1 93 ? 10.364 1.340 -8.293 1.00 85.12 93 GLY A O 1
ATOM 739 N N . VAL A 1 94 ? 10.212 0.117 -6.419 1.00 90.31 94 VAL A N 1
ATOM 740 C CA . VAL A 1 94 ? 9.996 1.245 -5.511 1.00 90.31 94 VAL A CA 1
ATOM 741 C C . VAL A 1 94 ? 11.352 1.869 -5.135 1.00 90.31 94 VAL A C 1
ATOM 743 O O . VAL A 1 94 ? 12.234 1.195 -4.609 1.00 90.31 94 VAL A O 1
ATOM 746 N N . PRO A 1 95 ? 11.567 3.178 -5.350 1.00 92.50 95 PRO A N 1
ATOM 747 C CA . PRO A 1 95 ? 12.794 3.836 -4.913 1.00 92.50 95 PRO A CA 1
ATOM 748 C C . PRO A 1 95 ? 12.860 3.930 -3.381 1.00 92.50 95 PRO A C 1
ATOM 750 O O . PRO A 1 95 ? 11.840 4.090 -2.709 1.00 92.50 95 PRO A O 1
ATOM 753 N N . THR A 1 96 ? 14.072 3.942 -2.821 1.00 92.50 96 THR A N 1
ATOM 754 C CA . THR A 1 96 ? 14.309 3.884 -1.365 1.00 9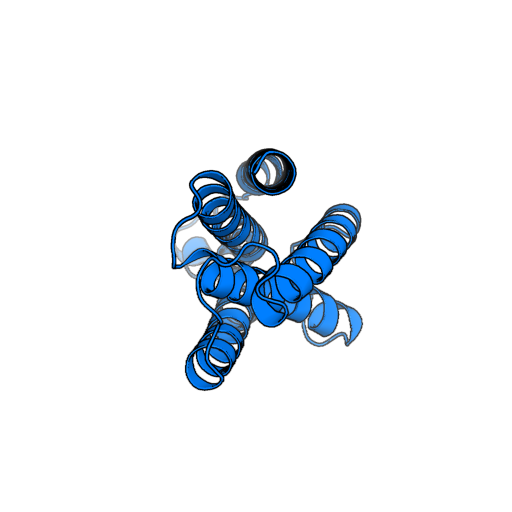2.50 96 THR A CA 1
ATOM 755 C C . THR A 1 96 ? 13.532 4.937 -0.568 1.00 92.50 96 THR A C 1
ATOM 757 O O . THR A 1 96 ? 12.996 4.635 0.494 1.00 92.50 96 THR A O 1
ATOM 760 N N . PHE A 1 97 ? 13.414 6.173 -1.070 1.00 93.38 97 PHE A N 1
ATOM 761 C CA . PHE A 1 97 ? 12.664 7.222 -0.366 1.00 93.38 97 PHE A CA 1
ATOM 762 C C . PHE A 1 97 ? 11.170 6.877 -0.228 1.00 93.38 97 PHE A C 1
ATOM 764 O O . PHE A 1 97 ? 10.561 7.157 0.804 1.00 93.38 97 PHE A O 1
ATOM 771 N N . ALA A 1 98 ? 10.581 6.251 -1.252 1.00 95.62 98 ALA A N 1
ATOM 772 C CA . ALA A 1 98 ? 9.184 5.847 -1.242 1.00 95.62 98 ALA A CA 1
ATOM 773 C C . ALA A 1 98 ? 8.977 4.607 -0.367 1.00 95.62 98 ALA A C 1
ATOM 775 O O . ALA A 1 98 ? 7.983 4.552 0.350 1.00 95.62 98 ALA A O 1
ATOM 776 N N . MET A 1 99 ? 9.945 3.683 -0.327 1.00 95.81 99 MET A N 1
ATOM 777 C CA . MET A 1 99 ? 9.937 2.565 0.626 1.00 95.81 99 MET A CA 1
ATOM 778 C C . MET A 1 99 ? 9.870 3.057 2.070 1.00 95.81 99 MET A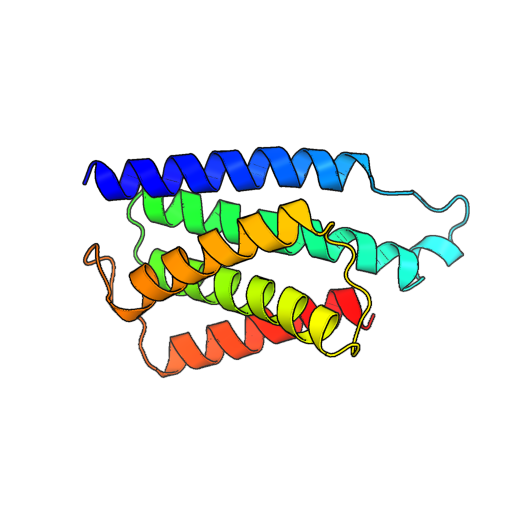 C 1
ATOM 780 O O . MET A 1 99 ? 9.040 2.583 2.838 1.00 95.81 99 MET A O 1
ATOM 784 N N . VAL A 1 100 ? 10.691 4.045 2.447 1.00 96.81 100 VAL A N 1
ATOM 785 C CA . VAL A 1 100 ? 10.648 4.619 3.804 1.00 96.81 100 VAL A CA 1
ATOM 786 C C . VAL A 1 100 ? 9.276 5.234 4.091 1.00 96.81 100 VAL A C 1
ATOM 788 O O . VAL A 1 100 ? 8.714 5.025 5.166 1.00 96.81 100 VAL A O 1
ATOM 791 N N . LEU A 1 101 ? 8.700 5.960 3.130 1.00 97.56 101 LEU A N 1
ATOM 792 C CA . LEU A 1 101 ? 7.390 6.582 3.309 1.00 97.56 101 LEU A CA 1
ATOM 793 C C . LEU A 1 101 ? 6.268 5.539 3.442 1.00 97.56 101 LEU A C 1
ATOM 795 O O . LEU A 1 101 ? 5.428 5.651 4.340 1.00 97.56 101 LEU A O 1
ATOM 799 N N . PHE A 1 102 ? 6.277 4.502 2.603 1.00 98.06 102 PHE A N 1
ATOM 800 C CA . PHE A 1 102 ? 5.337 3.390 2.696 1.00 98.06 102 PHE A CA 1
ATOM 801 C C . PHE A 1 102 ? 5.510 2.590 3.978 1.00 98.06 102 PHE A C 1
ATOM 803 O O . PHE A 1 102 ? 4.506 2.239 4.586 1.00 98.06 102 PHE A O 1
ATOM 810 N N . PHE A 1 103 ? 6.739 2.380 4.448 1.00 98.12 103 PHE A N 1
ATOM 811 C CA . PHE A 1 103 ? 7.011 1.722 5.722 1.00 98.12 103 PHE A CA 1
ATOM 812 C C . PHE A 1 103 ? 6.331 2.445 6.890 1.00 98.12 103 PHE A C 1
ATOM 814 O O . PHE A 1 103 ? 5.612 1.834 7.682 1.00 98.12 103 PHE A O 1
ATOM 821 N N . LEU A 1 104 ? 6.492 3.771 6.967 1.00 98.19 104 LEU A N 1
ATOM 822 C CA . LEU A 1 104 ? 5.845 4.587 7.997 1.00 98.19 104 LEU A CA 1
ATOM 823 C C . LEU A 1 104 ? 4.315 4.520 7.888 1.00 98.19 104 LEU A C 1
ATOM 825 O O . LEU A 1 104 ? 3.627 4.337 8.896 1.00 98.19 104 LEU A O 1
ATOM 829 N N . CYS A 1 105 ? 3.777 4.611 6.668 1.00 98.31 105 CYS A N 1
ATOM 830 C CA . CYS A 1 105 ? 2.341 4.467 6.432 1.00 98.31 105 CYS A CA 1
ATOM 831 C C . CYS A 1 105 ? 1.839 3.072 6.829 1.00 98.31 105 CYS A C 1
ATOM 833 O O . CYS A 1 105 ? 0.756 2.959 7.401 1.00 98.31 105 CYS A O 1
ATOM 835 N N . ALA A 1 106 ? 2.612 2.017 6.566 1.00 98.06 106 ALA A N 1
ATOM 836 C CA . ALA A 1 106 ? 2.271 0.635 6.873 1.00 98.06 106 ALA A CA 1
ATOM 837 C C . ALA A 1 106 ? 2.225 0.392 8.385 1.00 98.06 106 ALA A C 1
ATOM 839 O O . ALA A 1 106 ? 1.247 -0.171 8.873 1.00 98.06 106 ALA A O 1
ATOM 840 N N . ILE A 1 107 ? 3.200 0.896 9.152 1.00 98.06 107 ILE A N 1
ATOM 841 C CA . ILE A 1 107 ? 3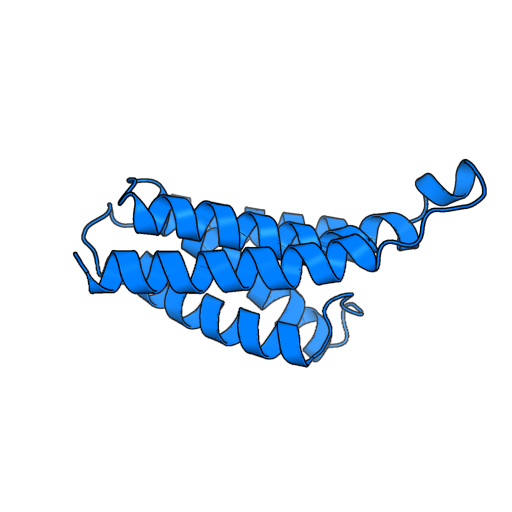.181 0.814 10.624 1.00 98.06 107 ILE A CA 1
ATOM 842 C C . ILE A 1 107 ? 1.917 1.469 11.183 1.00 98.06 107 ILE A C 1
ATOM 844 O O . ILE A 1 107 ? 1.195 0.868 11.982 1.00 98.06 107 ILE A O 1
ATOM 848 N N . VAL A 1 108 ? 1.621 2.694 10.741 1.00 97.69 108 VAL A N 1
ATOM 849 C CA . VAL A 1 108 ? 0.421 3.422 11.176 1.00 97.69 108 VAL A CA 1
ATOM 850 C C . VAL A 1 108 ? -0.848 2.668 10.764 1.00 97.69 108 VAL A C 1
ATOM 852 O O . VAL A 1 108 ? -1.786 2.561 11.554 1.00 97.69 108 VAL A O 1
ATOM 855 N N . SER A 1 109 ? -0.871 2.095 9.561 1.00 97.50 109 SER A N 1
ATOM 856 C CA . SER A 1 109 ? -1.997 1.318 9.037 1.00 97.50 109 SER A CA 1
ATOM 857 C C . SER A 1 109 ? -2.256 0.048 9.848 1.00 97.50 109 SER A C 1
ATOM 859 O O . SER A 1 109 ? -3.400 -0.191 10.232 1.00 97.50 109 SER A O 1
ATOM 861 N N . LEU A 1 110 ? -1.214 -0.724 10.180 1.00 96.56 110 LEU A N 1
ATOM 862 C CA . LEU A 1 110 ? -1.321 -1.908 11.039 1.00 96.56 110 LEU A CA 1
ATOM 863 C C . LEU A 1 110 ? -1.807 -1.531 12.435 1.00 96.56 110 LEU A C 1
ATOM 865 O O . LEU A 1 110 ? -2.720 -2.170 12.963 1.00 96.56 110 LEU A O 1
ATOM 869 N N . TRP A 1 111 ? -1.250 -0.466 13.017 1.00 95.88 111 TRP A N 1
ATOM 870 C CA . TRP A 1 111 ? -1.695 0.016 14.318 1.00 95.88 111 TRP A CA 1
ATOM 871 C C . TRP A 1 111 ? -3.191 0.339 14.300 1.00 95.88 111 TRP A C 1
ATOM 873 O O . TRP A 1 111 ? -3.926 -0.167 15.148 1.00 95.88 111 TRP A O 1
ATOM 883 N N . ILE A 1 112 ? -3.675 1.103 13.314 1.00 94.56 112 ILE A N 1
ATOM 884 C CA . ILE A 1 112 ? -5.103 1.434 13.185 1.00 94.56 112 ILE A CA 1
ATOM 885 C C . ILE A 1 112 ? -5.945 0.167 12.990 1.00 94.56 112 ILE A C 1
ATOM 887 O O . ILE A 1 112 ? -6.951 -0.006 13.684 1.00 94.56 112 ILE A O 1
ATOM 891 N N . ALA A 1 113 ? -5.534 -0.713 12.074 1.00 94.00 113 ALA A N 1
ATOM 892 C CA . ALA A 1 113 ? -6.295 -1.892 11.680 1.00 94.00 113 ALA A CA 1
ATOM 893 C C . ALA A 1 113 ? -6.488 -2.888 12.834 1.00 94.00 113 ALA A C 1
ATOM 895 O O . ALA A 1 113 ? -7.607 -3.355 13.061 1.00 94.00 113 ALA A O 1
ATOM 896 N N . PHE A 1 114 ? -5.420 -3.185 13.583 1.00 92.88 114 PHE A N 1
ATOM 897 C CA . PHE A 1 114 ? -5.436 -4.198 14.643 1.00 92.88 114 PHE A CA 1
ATOM 898 C C . PHE A 1 114 ? -5.879 -3.654 16.003 1.00 92.88 114 PHE A C 1
ATOM 900 O O . PHE A 1 114 ? -6.587 -4.349 16.732 1.00 92.88 114 PHE A O 1
ATOM 907 N N . SER A 1 115 ? -5.547 -2.403 16.345 1.00 91.81 115 SER A N 1
ATOM 908 C CA . SER A 1 115 ? -6.068 -1.787 17.578 1.00 91.81 115 SER A CA 1
ATOM 909 C C . SER A 1 115 ? -7.538 -1.376 17.453 1.00 91.81 115 SER A C 1
ATOM 911 O O . SER A 1 115 ? -8.207 -1.166 18.465 1.00 91.81 115 SER A O 1
ATOM 913 N N . ASN A 1 116 ? -8.053 -1.271 16.219 1.00 89.81 116 ASN A N 1
ATOM 914 C CA . ASN A 1 116 ? -9.352 -0.676 15.917 1.00 89.81 116 ASN A CA 1
ATOM 915 C C . ASN A 1 116 ? -9.479 0.744 16.510 1.00 89.81 116 ASN A C 1
ATOM 917 O O . ASN A 1 116 ? -10.523 1.110 17.049 1.00 89.81 116 ASN A O 1
ATOM 921 N N . ALA A 1 117 ? -8.417 1.553 16.385 1.00 85.62 117 ALA A N 1
ATOM 922 C CA . ALA A 1 117 ? -8.263 2.872 17.018 1.00 85.62 117 ALA A CA 1
ATOM 923 C C . ALA A 1 117 ? -9.439 3.847 16.802 1.00 85.62 117 ALA A C 1
ATOM 925 O O . ALA A 1 117 ? -9.663 4.746 17.611 1.00 85.62 117 ALA A O 1
ATOM 926 N N . PHE A 1 118 ? -10.189 3.691 15.708 1.00 89.38 118 PHE A N 1
ATOM 927 C CA . PHE A 1 118 ? -11.304 4.569 15.343 1.00 89.38 118 PHE A CA 1
ATOM 928 C C . PHE A 1 118 ? -12.681 3.898 15.397 1.00 89.38 118 PHE A C 1
ATOM 930 O O . PHE A 1 118 ? -13.640 4.477 14.890 1.00 89.38 118 PHE A O 1
ATOM 937 N N . ASN A 1 119 ? -12.795 2.706 15.993 1.00 86.81 119 ASN A N 1
ATOM 938 C CA . ASN A 1 119 ? -14.052 1.958 16.106 1.00 86.81 119 ASN A CA 1
ATOM 939 C C . ASN A 1 119 ? -14.776 1.747 14.758 1.00 86.81 119 ASN A C 1
ATOM 941 O O . ASN A 1 119 ? -15.997 1.845 14.675 1.00 86.81 119 ASN A O 1
ATOM 945 N N . LEU A 1 120 ? -14.021 1.435 13.697 1.00 84.94 120 LEU A N 1
ATOM 946 C CA . LEU A 1 120 ? -14.540 1.218 12.334 1.00 84.94 120 LEU A CA 1
ATOM 947 C C . LEU A 1 120 ? -14.900 -0.249 12.046 1.00 84.94 120 LEU A C 1
ATOM 949 O O . LEU A 1 120 ? -15.246 -0.591 10.921 1.00 84.94 120 LEU A O 1
ATOM 953 N N . GLY A 1 121 ? -14.831 -1.110 13.061 1.00 80.56 121 GLY A N 1
ATOM 954 C CA . GLY A 1 121 ? -15.081 -2.545 12.961 1.00 80.56 121 GLY A CA 1
ATOM 955 C C . GLY A 1 121 ? -13.777 -3.324 13.055 1.00 80.56 121 GLY A C 1
ATOM 956 O O . GLY A 1 121 ? -12.918 -3.221 12.182 1.00 80.56 121 GLY A O 1
ATOM 957 N N . ARG A 1 122 ? -13.609 -4.100 14.133 1.00 82.12 122 ARG A N 1
ATOM 958 C CA . ARG A 1 122 ? -12.402 -4.911 14.342 1.00 82.12 122 ARG A CA 1
ATOM 959 C C . ARG A 1 122 ? -12.198 -5.863 13.173 1.00 82.12 122 ARG A C 1
ATOM 961 O O . ARG A 1 122 ? -13.122 -6.570 12.773 1.00 82.12 122 ARG A O 1
ATOM 968 N N . ILE A 1 123 ? -10.968 -5.906 12.671 1.00 87.56 123 ILE A N 1
ATOM 969 C CA . ILE A 1 123 ? -10.576 -6.961 11.751 1.00 87.56 123 ILE A CA 1
ATOM 970 C C . ILE A 1 123 ? -10.604 -8.289 12.515 1.00 87.56 123 ILE A C 1
ATOM 972 O O . ILE A 1 123 ? -10.001 -8.433 13.577 1.00 87.56 123 ILE A O 1
ATOM 976 N N . THR A 1 124 ? -11.373 -9.254 12.019 1.00 90.06 124 THR A N 1
ATOM 977 C CA . THR A 1 124 ? -11.333 -10.619 12.558 1.00 90.06 124 THR A CA 1
ATOM 978 C C . THR A 1 124 ? -10.045 -11.300 12.105 1.00 90.06 124 THR A C 1
ATOM 980 O O . THR A 1 124 ? -9.537 -10.961 11.036 1.00 90.06 124 THR A O 1
ATOM 983 N N . LEU A 1 125 ? -9.596 -12.332 12.821 1.00 90.00 125 LEU A N 1
ATOM 984 C CA . LEU A 1 125 ? -8.428 -13.127 12.426 1.00 90.00 125 LEU A CA 1
ATOM 985 C C . LEU A 1 125 ? -8.507 -13.629 10.973 1.00 90.00 125 LEU A C 1
ATOM 987 O O . LEU A 1 125 ? -7.535 -13.507 10.238 1.00 90.00 125 LEU A O 1
ATOM 991 N N . LEU A 1 126 ? -9.676 -14.115 10.536 1.00 92.25 126 LEU A N 1
ATOM 992 C CA . LEU A 1 126 ? -9.883 -14.576 9.160 1.00 92.25 126 LEU A CA 1
ATOM 993 C C . LEU A 1 126 ? -9.576 -13.471 8.139 1.00 92.25 126 LEU A C 1
ATOM 995 O O . LEU A 1 126 ? -8.772 -13.666 7.235 1.00 92.25 126 LEU A O 1
ATOM 999 N N . TRP A 1 127 ? -10.176 -12.292 8.309 1.00 92.38 127 TRP A N 1
ATOM 1000 C CA . TRP A 1 127 ? -9.927 -11.141 7.437 1.00 92.38 127 TRP A CA 1
ATOM 1001 C C . TRP A 1 127 ? -8.482 -10.638 7.492 1.00 92.38 127 TRP A C 1
ATOM 1003 O O . TRP A 1 127 ? -7.982 -10.189 6.466 1.00 92.38 127 TRP A O 1
ATOM 1013 N N . ALA A 1 128 ? -7.804 -10.749 8.638 1.00 92.00 128 ALA A N 1
ATOM 1014 C CA . ALA A 1 128 ? -6.383 -10.426 8.749 1.00 92.00 128 ALA A CA 1
ATOM 1015 C C . ALA A 1 128 ? -5.518 -11.396 7.925 1.00 92.00 128 ALA A C 1
ATOM 1017 O O . ALA A 1 128 ? -4.663 -10.956 7.157 1.00 92.00 128 ALA A O 1
ATOM 1018 N N . ILE A 1 129 ? -5.793 -12.702 8.016 1.00 94.50 129 ILE A N 1
ATOM 1019 C CA . ILE A 1 129 ? -5.125 -13.729 7.203 1.00 94.50 129 ILE A CA 1
ATOM 1020 C C . ILE A 1 129 ? -5.398 -13.491 5.715 1.00 94.50 129 ILE A C 1
ATOM 1022 O O . ILE A 1 129 ? -4.471 -13.515 4.914 1.00 94.50 129 ILE A O 1
ATOM 1026 N N . ILE A 1 130 ? -6.645 -13.197 5.339 1.00 95.00 130 ILE A N 1
ATOM 1027 C CA . ILE A 1 130 ? -7.004 -12.895 3.947 1.00 95.00 130 ILE A CA 1
ATOM 1028 C C . ILE A 1 130 ? -6.250 -11.659 3.446 1.00 95.00 130 ILE A C 1
ATOM 1030 O O . ILE A 1 130 ? -5.690 -11.709 2.357 1.00 95.00 130 ILE A O 1
ATOM 1034 N N . SER A 1 131 ? -6.188 -10.571 4.223 1.00 93.94 131 SER A N 1
ATOM 1035 C CA . SER A 1 131 ? -5.420 -9.383 3.822 1.00 93.94 131 SER A CA 1
ATOM 1036 C C . SER A 1 131 ? -3.928 -9.676 3.678 1.00 93.94 131 SER A C 1
ATOM 1038 O O . SER A 1 131 ? -3.301 -9.161 2.761 1.00 93.94 131 SER A O 1
ATOM 1040 N N . PHE A 1 132 ? -3.370 -10.535 4.536 1.00 95.12 132 PHE A N 1
ATOM 1041 C CA . PHE A 1 132 ? -1.977 -10.959 4.438 1.00 95.12 132 PHE A CA 1
ATOM 1042 C C . PHE A 1 132 ? -1.730 -11.764 3.158 1.00 95.12 132 PHE A C 1
ATOM 1044 O O . PHE A 1 132 ? -0.835 -11.424 2.390 1.00 95.12 132 PHE A O 1
ATOM 1051 N N . ILE A 1 133 ? -2.542 -12.792 2.895 1.00 96.19 133 ILE A N 1
ATOM 1052 C CA . ILE A 1 133 ? -2.404 -13.636 1.700 1.00 96.19 133 ILE A CA 1
ATOM 1053 C C . ILE A 1 133 ? -2.572 -12.800 0.430 1.00 96.19 133 ILE A C 1
ATOM 1055 O O . ILE A 1 133 ? -1.753 -12.910 -0.476 1.00 96.19 133 ILE A O 1
ATOM 1059 N N . LEU A 1 134 ? -3.603 -11.953 0.367 1.00 95.44 134 LEU A N 1
ATOM 1060 C CA . LEU A 1 134 ? -3.864 -11.117 -0.804 1.00 95.44 134 LEU A CA 1
ATOM 1061 C C . LEU A 1 134 ? -2.753 -10.095 -1.039 1.00 95.44 134 LEU A C 1
ATOM 1063 O O . LEU A 1 134 ? -2.303 -9.976 -2.172 1.00 95.44 134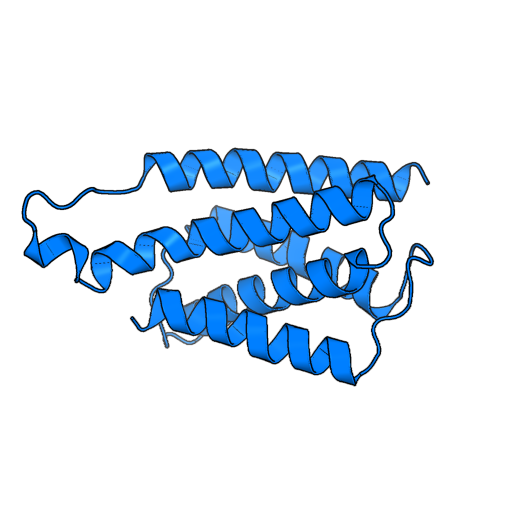 LEU A O 1
ATOM 1067 N N . GLY A 1 135 ? -2.280 -9.407 0.003 1.00 92.62 135 GLY A N 1
ATOM 1068 C CA . GLY A 1 135 ? -1.216 -8.415 -0.153 1.00 92.62 135 GLY A CA 1
ATOM 1069 C C . GLY A 1 135 ? 0.086 -9.044 -0.646 1.00 92.62 135 GLY A C 1
ATOM 1070 O O . GLY A 1 135 ? 0.699 -8.561 -1.593 1.00 92.62 135 GLY A O 1
ATOM 1071 N N . ASN A 1 136 ? 0.456 -10.204 -0.093 1.00 92.31 136 ASN A N 1
ATOM 1072 C CA . ASN A 1 136 ? 1.621 -10.948 -0.578 1.00 92.31 136 ASN A CA 1
ATOM 1073 C C . ASN A 1 136 ? 1.416 -11.501 -1.996 1.00 92.31 136 ASN A C 1
ATOM 1075 O O . ASN A 1 136 ? 2.372 -11.565 -2.759 1.00 92.31 136 ASN A O 1
ATOM 1079 N N . ALA A 1 137 ? 0.197 -11.900 -2.370 1.00 92.69 137 ALA A N 1
ATOM 1080 C CA . ALA A 1 137 ? -0.096 -12.369 -3.724 1.00 92.69 137 ALA A CA 1
ATOM 1081 C C . ALA A 1 137 ? 0.012 -11.241 -4.761 1.00 92.69 137 ALA A C 1
ATOM 1083 O O . ALA A 1 137 ? 0.503 -11.478 -5.862 1.00 92.69 137 ALA A O 1
ATOM 1084 N N . ILE A 1 138 ? -0.420 -10.028 -4.408 1.00 90.94 138 ILE A N 1
ATOM 1085 C CA . ILE A 1 138 ? -0.289 -8.833 -5.250 1.00 90.94 138 ILE A CA 1
ATOM 1086 C C . ILE A 1 138 ? 1.188 -8.499 -5.445 1.00 90.94 138 ILE A C 1
ATOM 1088 O O . ILE A 1 138 ? 1.632 -8.357 -6.583 1.00 90.94 138 ILE A O 1
ATOM 1092 N N . GLU A 1 139 ? 1.956 -8.461 -4.356 1.00 90.81 139 GLU A N 1
ATOM 1093 C CA . GLU A 1 139 ? 3.398 -8.231 -4.421 1.00 90.81 139 GLU A CA 1
ATOM 1094 C C . GLU A 1 139 ? 4.099 -9.299 -5.268 1.00 90.81 139 GLU A C 1
ATOM 1096 O O . GLU A 1 139 ? 4.842 -8.995 -6.198 1.00 90.81 139 GLU A O 1
ATOM 1101 N N . PHE A 1 140 ? 3.790 -10.571 -5.021 1.00 89.38 140 PHE A N 1
ATOM 1102 C CA . PHE A 1 140 ? 4.351 -11.672 -5.792 1.00 89.38 140 PHE A CA 1
ATOM 1103 C C . PHE A 1 140 ? 3.998 -11.581 -7.279 1.00 89.38 140 PHE A C 1
ATOM 1105 O O . PHE A 1 140 ? 4.847 -11.869 -8.116 1.00 89.38 140 PHE A O 1
ATOM 1112 N N . TYR A 1 141 ? 2.775 -11.171 -7.629 1.00 89.31 141 TYR A N 1
ATOM 1113 C CA . TYR A 1 141 ? 2.370 -11.017 -9.023 1.00 89.31 141 TYR A CA 1
ATOM 1114 C C . TYR A 1 141 ? 3.264 -10.012 -9.754 1.00 89.31 141 TYR A C 1
ATOM 1116 O O . TYR A 1 141 ? 3.839 -10.366 -10.775 1.00 89.31 141 TYR A O 1
ATOM 1124 N N . PHE A 1 142 ? 3.446 -8.807 -9.208 1.00 87.44 142 PHE A N 1
ATOM 1125 C CA . PHE A 1 142 ? 4.252 -7.770 -9.862 1.00 87.44 142 PHE A CA 1
ATOM 1126 C C . PHE A 1 142 ? 5.765 -8.019 -9.772 1.00 87.44 142 PHE A C 1
ATOM 1128 O O . PHE A 1 142 ? 6.512 -7.590 -10.649 1.00 87.44 142 PHE A O 1
ATOM 1135 N N . SER A 1 143 ? 6.230 -8.737 -8.750 1.00 83.25 143 SER A N 1
ATOM 1136 C CA . SER A 1 143 ? 7.652 -9.054 -8.582 1.00 83.25 143 SER A CA 1
ATOM 1137 C C . SER A 1 143 ? 8.085 -10.335 -9.304 1.00 83.25 143 SER A C 1
ATOM 1139 O O . SER A 1 143 ? 9.269 -10.494 -9.630 1.00 83.25 143 SER A O 1
ATOM 1141 N N . TYR A 1 144 ? 7.166 -11.261 -9.601 1.00 77.38 144 TYR A N 1
ATOM 1142 C CA . TYR A 1 144 ? 7.469 -12.538 -10.254 1.00 77.38 144 TYR A CA 1
ATOM 1143 C C . TYR A 1 144 ? 7.060 -12.606 -11.730 1.00 77.38 144 TYR A C 1
ATOM 1145 O O . TYR A 1 144 ? 7.874 -13.104 -12.516 1.00 77.38 144 TYR A O 1
ATOM 1153 N N . PHE A 1 145 ? 5.868 -12.124 -12.094 1.00 64.81 145 PHE A N 1
ATOM 1154 C CA . PHE A 1 145 ? 5.291 -12.222 -13.443 1.00 64.81 145 PHE A CA 1
ATOM 1155 C C . PHE A 1 145 ? 5.457 -10.940 -14.257 1.00 64.81 145 PHE A C 1
ATOM 1157 O O . PHE A 1 145 ? 5.594 -11.088 -15.491 1.00 64.81 145 PHE A O 1
#

Foldseek 3Di:
DVVLLVLLVVLLVLLVVQLVVLVVVQDDDPDPVVCVDLVNLLSCLSNVLSVLSNVLSVCSNVLALCNLLSLLLSLLLLVLLVVCCVVVVFPHPDDPVSSVVSNVSSVVSNCCNCVVVPVSHHQDPVSSVVSNVNSNVSNCVSRPD

Radius of gyration: 15.44 Å; chains: 1; bounding box: 34×30×47 Å

Organism: NCBI:txid2498892

pLDDT: mean 93.14, std 5.44, range [64.81, 98.56]